Protein AF-A0AAQ4QC64-F1 (afdb_monomer_lite)

pLDDT: mean 80.93, std 17.11, range [37.59, 97.88]

Secondary structure (DSSP, 8-state):
------HHHHHHHHHHHHHHHHHHHHHH-GGGTS--GGGHHHHHHHHHHHHHHHHHHHHHHHHHHHHHHHHHHHHHHHHHHHHHHHTSPP--------------------

Organism: NCBI:txid481459

Structure (mmCIF, N/CA/C/O backbone):
data_AF-A0AAQ4QC64-F1
#
_entry.id   AF-A0AAQ4QC64-F1
#
loop_
_atom_site.group_PDB
_atom_site.id
_atom_site.type_symbol
_atom_site.label_atom_id
_atom_site.label_alt_id
_atom_site.label_comp_id
_atom_site.label_asym_id
_atom_site.label_entity_id
_atom_site.label_seq_id
_atom_site.pdbx_PDB_ins_code
_atom_site.Cartn_x
_atom_site.Cartn_y
_atom_site.Cartn_z
_atom_site.occupancy
_atom_site.B_iso_or_equiv
_atom_site.auth_seq_id
_atom_site.auth_comp_id
_atom_site.auth_asym_id
_atom_site.auth_atom_id
_atom_site.pdbx_PDB_model_num
ATOM 1 N N . MET A 1 1 ? 38.389 4.255 -48.378 1.00 46.25 1 MET A N 1
ATOM 2 C CA . MET A 1 1 ? 38.434 5.516 -47.607 1.00 46.25 1 MET A CA 1
ATOM 3 C C . MET A 1 1 ? 37.451 5.389 -46.452 1.00 46.25 1 MET A C 1
ATOM 5 O O . MET A 1 1 ? 36.273 5.202 -46.718 1.00 46.25 1 MET A O 1
ATOM 9 N N . ARG A 1 2 ? 37.916 5.362 -45.194 1.00 57.16 2 ARG A N 1
ATOM 10 C CA . ARG A 1 2 ? 37.017 5.324 -44.026 1.00 57.16 2 ARG A CA 1
ATOM 11 C C . ARG A 1 2 ? 36.397 6.715 -43.879 1.00 57.16 2 ARG A C 1
ATOM 13 O O . ARG A 1 2 ? 37.132 7.681 -43.712 1.00 57.16 2 ARG A O 1
ATOM 20 N N . GLY A 1 3 ? 35.081 6.810 -44.058 1.00 61.38 3 GLY A N 1
ATOM 21 C CA . GLY A 1 3 ? 34.356 8.077 -44.037 1.00 61.38 3 GLY A CA 1
ATOM 22 C C . GLY A 1 3 ? 34.419 8.716 -42.655 1.00 61.38 3 GLY A C 1
ATOM 23 O O . GLY A 1 3 ? 34.070 8.084 -41.662 1.00 61.38 3 GLY A O 1
ATOM 24 N N . VAL A 1 4 ? 34.881 9.962 -42.597 1.00 65.75 4 VAL A N 1
ATOM 25 C CA . VAL A 1 4 ? 34.783 10.788 -41.395 1.00 65.75 4 VAL A CA 1
ATOM 26 C C . VAL A 1 4 ? 33.359 11.333 -41.381 1.00 65.75 4 VAL A C 1
ATOM 28 O O . VAL A 1 4 ? 33.023 12.204 -42.181 1.00 65.75 4 VAL A O 1
ATOM 31 N N . ALA A 1 5 ? 32.487 10.761 -40.552 1.00 73.88 5 ALA A N 1
ATOM 32 C CA . ALA A 1 5 ? 31.151 11.316 -40.369 1.00 73.88 5 ALA A CA 1
ATOM 33 C C . ALA A 1 5 ? 31.276 12.681 -39.680 1.00 73.88 5 ALA A C 1
ATOM 35 O O . ALA A 1 5 ? 32.080 12.847 -38.759 1.00 73.88 5 ALA A O 1
ATOM 36 N N . ASN A 1 6 ? 30.509 13.671 -40.142 1.00 87.00 6 ASN A N 1
ATOM 37 C CA . ASN A 1 6 ? 30.490 14.966 -39.476 1.00 87.00 6 ASN A CA 1
ATOM 38 C C . ASN A 1 6 ? 29.920 14.794 -38.050 1.00 87.00 6 ASN A C 1
ATOM 40 O O . ASN A 1 6 ? 29.080 13.928 -37.792 1.00 87.00 6 ASN A O 1
ATOM 44 N N . LEU A 1 7 ? 30.406 15.602 -37.107 1.00 91.69 7 LEU A N 1
ATOM 45 C CA . LEU A 1 7 ? 29.997 15.503 -35.704 1.00 91.69 7 LEU A CA 1
ATOM 46 C C . LEU A 1 7 ? 28.478 15.670 -35.544 1.00 91.69 7 LEU A C 1
ATOM 48 O O . LEU A 1 7 ? 27.862 14.972 -34.747 1.00 91.69 7 LEU A O 1
ATOM 52 N N . THR A 1 8 ? 27.864 16.546 -36.340 1.00 91.62 8 THR A N 1
ATOM 53 C CA . THR A 1 8 ? 26.418 16.793 -36.322 1.00 91.62 8 THR A CA 1
ATOM 54 C C . THR A 1 8 ? 25.599 15.539 -36.631 1.00 91.62 8 THR A C 1
ATOM 56 O O . THR A 1 8 ? 24.633 15.278 -35.931 1.00 91.62 8 THR A O 1
ATOM 59 N N . LEU A 1 9 ? 25.991 14.733 -37.619 1.00 92.75 9 LEU A N 1
ATOM 60 C CA . LEU A 1 9 ? 25.305 13.498 -38.007 1.00 92.75 9 LEU A CA 1
ATOM 61 C C . LEU A 1 9 ? 25.481 12.413 -36.946 1.00 92.75 9 LEU A C 1
ATOM 63 O O . LEU A 1 9 ? 24.540 11.687 -36.651 1.00 92.75 9 LEU A O 1
ATOM 67 N N . ILE A 1 10 ? 26.667 12.322 -36.339 1.00 94.75 10 ILE A N 1
ATOM 68 C CA . ILE A 1 10 ? 26.900 11.400 -35.219 1.00 94.75 10 ILE A CA 1
ATOM 69 C C . ILE A 1 10 ? 25.982 11.765 -34.045 1.00 94.75 10 ILE A C 1
ATOM 71 O O . ILE A 1 10 ? 25.333 10.888 -33.478 1.00 94.75 10 ILE A O 1
ATOM 75 N N . LEU A 1 11 ? 25.900 13.054 -33.705 1.00 95.31 11 LEU A N 1
ATOM 76 C CA . LEU A 1 11 ? 25.040 13.543 -32.628 1.00 95.31 11 LEU A CA 1
ATOM 77 C C . LEU A 1 11 ? 23.551 13.357 -32.941 1.00 95.31 11 LEU A C 1
ATOM 79 O O . LEU A 1 11 ? 22.789 12.999 -32.046 1.00 95.31 11 LEU A O 1
ATOM 83 N N . ASP A 1 12 ? 23.138 13.568 -34.190 1.00 95.56 12 ASP A N 1
ATOM 84 C CA . ASP A 1 12 ? 21.744 13.403 -34.605 1.00 95.56 12 ASP A CA 1
ATOM 85 C C . ASP A 1 12 ? 21.322 11.927 -34.571 1.00 95.56 12 ASP A C 1
ATOM 87 O O . ASP A 1 12 ? 20.299 11.592 -33.977 1.00 95.56 12 ASP A O 1
ATOM 91 N N . ASN A 1 13 ? 22.166 11.020 -35.073 1.00 95.62 13 ASN A N 1
ATOM 92 C CA . ASN A 1 13 ? 21.938 9.578 -34.958 1.00 95.62 13 ASN A CA 1
ATOM 93 C C . ASN A 1 13 ? 21.834 9.142 -33.491 1.00 95.62 13 ASN A C 1
ATOM 95 O O . ASN A 1 13 ? 20.901 8.435 -33.121 1.00 95.62 13 ASN A O 1
ATOM 99 N N . TRP A 1 14 ? 22.740 9.618 -32.632 1.00 97.50 14 TRP A N 1
ATOM 100 C CA . TRP A 1 14 ? 22.709 9.281 -31.209 1.00 97.50 14 TRP A CA 1
ATOM 101 C C . TRP A 1 14 ? 21.443 9.795 -30.517 1.00 97.50 14 TRP A C 1
ATOM 103 O O . TRP A 1 14 ? 20.831 9.084 -29.719 1.00 97.50 14 TRP A O 1
ATOM 113 N N . ARG A 1 15 ? 20.995 11.006 -30.866 1.00 96.62 15 ARG A N 1
ATOM 114 C CA . ARG A 1 15 ? 19.717 11.551 -30.403 1.00 96.62 15 ARG A CA 1
ATOM 115 C C . ARG A 1 15 ? 18.553 10.647 -30.808 1.00 96.62 15 ARG A C 1
ATOM 117 O O . ARG A 1 15 ? 17.701 10.366 -29.966 1.00 96.62 15 ARG A O 1
ATOM 124 N N . PHE A 1 16 ? 18.487 10.227 -32.070 1.00 97.56 16 PHE A N 1
ATOM 125 C CA . PHE A 1 16 ? 17.414 9.354 -32.545 1.00 97.56 16 PHE A CA 1
ATOM 126 C C . PHE A 1 16 ? 17.425 8.001 -31.840 1.00 97.56 16 PHE A C 1
ATOM 128 O O . PHE A 1 16 ? 16.367 7.552 -31.401 1.00 97.56 16 PHE A O 1
ATOM 135 N N . ASP A 1 17 ? 18.600 7.403 -31.656 1.00 97.25 17 ASP A N 1
ATOM 136 C CA . ASP A 1 17 ? 18.741 6.128 -30.956 1.00 97.25 17 ASP A CA 1
ATOM 137 C C . ASP A 1 17 ? 18.288 6.231 -29.497 1.00 97.25 17 ASP A C 1
ATOM 139 O O . ASP A 1 17 ? 17.503 5.399 -29.040 1.00 97.25 17 ASP A O 1
ATOM 143 N N . ILE A 1 18 ? 18.703 7.275 -28.770 1.00 95.50 18 ILE A N 1
ATOM 144 C CA . ILE A 1 18 ? 18.280 7.486 -27.377 1.00 95.50 18 ILE A CA 1
ATOM 145 C C . ILE A 1 18 ? 16.771 7.700 -27.291 1.00 95.50 18 ILE A C 1
ATOM 147 O O . ILE A 1 18 ? 16.104 7.064 -26.476 1.00 95.50 18 ILE A O 1
ATOM 151 N N . LEU A 1 19 ? 16.216 8.593 -28.116 1.00 96.50 19 LEU A N 1
ATOM 152 C CA . LEU A 1 19 ? 14.783 8.891 -28.081 1.00 96.50 19 LEU A CA 1
ATOM 153 C C . LEU A 1 19 ? 13.949 7.676 -28.493 1.00 96.50 19 LEU A C 1
ATOM 155 O O . LEU A 1 19 ? 12.886 7.438 -27.919 1.00 96.50 19 LEU A O 1
ATOM 159 N N . GLY A 1 20 ? 14.438 6.886 -29.449 1.00 96.00 20 GLY A N 1
ATOM 160 C CA . GLY A 1 20 ? 13.831 5.623 -29.852 1.00 96.00 20 GLY A CA 1
ATOM 161 C C . GLY A 1 20 ? 13.829 4.602 -28.718 1.00 96.00 20 GLY A C 1
ATOM 162 O O . GLY A 1 20 ? 12.782 4.032 -28.415 1.00 96.00 20 GLY A O 1
ATOM 163 N N . GLN A 1 21 ? 14.966 4.422 -28.043 1.00 94.00 21 GLN A N 1
ATOM 164 C CA . GLN A 1 21 ? 15.091 3.514 -26.901 1.00 94.00 21 GLN A CA 1
ATOM 165 C C . GLN A 1 21 ? 14.218 3.949 -25.721 1.00 94.00 21 GLN A C 1
ATOM 167 O O . GLN A 1 21 ? 13.466 3.135 -25.189 1.00 94.00 21 GLN A O 1
ATOM 172 N N . MET A 1 22 ? 14.243 5.234 -25.350 1.00 91.75 22 MET A N 1
ATOM 173 C CA . MET A 1 22 ? 13.381 5.770 -24.293 1.00 91.75 22 MET A CA 1
ATOM 174 C C . MET A 1 22 ? 11.904 5.573 -24.625 1.00 91.75 22 MET A C 1
ATOM 176 O O . MET A 1 22 ? 11.142 5.110 -23.782 1.00 91.75 22 MET A O 1
ATOM 180 N N . ARG A 1 23 ? 11.489 5.861 -25.864 1.00 92.81 23 ARG A N 1
ATOM 181 C CA . ARG A 1 23 ? 10.111 5.612 -26.302 1.00 92.81 23 ARG A CA 1
ATOM 182 C C . ARG A 1 23 ? 9.756 4.128 -26.221 1.00 92.81 23 ARG A C 1
ATOM 184 O O . ARG A 1 23 ? 8.667 3.801 -25.761 1.00 92.81 23 ARG A O 1
ATOM 191 N N . GLY A 1 24 ? 10.658 3.248 -26.651 1.00 93.25 24 GLY A N 1
ATOM 192 C CA . GLY A 1 24 ? 10.477 1.801 -26.574 1.00 93.25 24 GLY A CA 1
ATOM 193 C C . GLY A 1 24 ? 10.260 1.322 -25.139 1.00 93.25 24 GLY A C 1
ATOM 194 O O . GLY A 1 24 ? 9.317 0.572 -24.895 1.00 93.25 24 GLY A O 1
ATOM 195 N N . LEU A 1 25 ? 11.064 1.818 -24.194 1.00 91.44 25 LEU A N 1
ATOM 196 C CA . LEU A 1 25 ? 10.912 1.534 -22.766 1.00 91.44 25 LEU A CA 1
ATOM 197 C C . LEU A 1 25 ? 9.587 2.078 -22.223 1.00 91.44 25 LEU A C 1
ATOM 199 O O . LEU A 1 25 ? 8.830 1.327 -21.628 1.00 91.44 25 LEU A O 1
ATOM 203 N N . LEU A 1 26 ? 9.226 3.334 -22.501 1.00 87.06 26 LEU A N 1
ATOM 204 C CA . LEU A 1 26 ? 7.945 3.896 -22.043 1.00 87.06 26 LEU A CA 1
ATOM 205 C C . LEU A 1 26 ? 6.719 3.159 -22.602 1.00 87.06 26 LEU A C 1
ATOM 207 O O . LEU A 1 26 ? 5.667 3.157 -21.971 1.00 87.06 26 LEU A O 1
ATOM 211 N N . GLN A 1 27 ? 6.811 2.580 -23.796 1.00 88.25 27 GLN A N 1
ATOM 212 C CA . GLN A 1 27 ? 5.678 1.891 -24.412 1.00 88.25 27 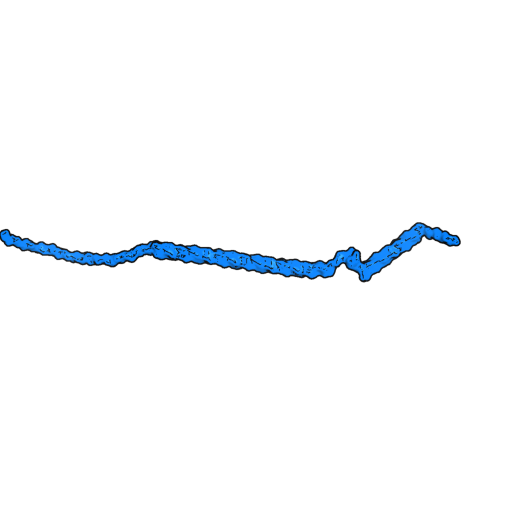GLN A CA 1
ATOM 213 C C . GLN A 1 27 ? 5.563 0.434 -23.965 1.00 88.25 27 GLN A C 1
ATOM 215 O O . GLN A 1 27 ? 4.450 -0.044 -23.760 1.00 88.25 27 GLN A O 1
ATOM 220 N N . ASN A 1 28 ? 6.689 -0.266 -23.814 1.00 88.94 28 ASN A N 1
ATOM 221 C CA . ASN A 1 28 ? 6.697 -1.720 -23.633 1.00 88.94 28 ASN A CA 1
ATOM 222 C C . ASN A 1 28 ? 7.144 -2.163 -22.234 1.00 88.94 28 ASN A C 1
ATOM 224 O O . ASN A 1 28 ? 6.753 -3.239 -21.799 1.00 88.94 28 ASN A O 1
ATOM 228 N N . ASP A 1 29 ? 7.930 -1.346 -21.531 1.00 85.00 29 ASP A N 1
ATOM 229 C CA . ASP A 1 29 ? 8.517 -1.668 -20.225 1.00 85.00 29 ASP A CA 1
ATOM 230 C C . ASP A 1 29 ? 8.549 -0.433 -19.307 1.00 85.00 29 ASP A C 1
ATOM 232 O O . ASP A 1 29 ? 9.571 -0.014 -18.759 1.00 85.00 29 ASP A O 1
ATOM 236 N N . HIS A 1 30 ? 7.395 0.223 -19.185 1.00 77.31 30 HIS A N 1
ATOM 237 C CA . HIS A 1 30 ? 7.267 1.477 -18.440 1.00 77.31 30 HIS A CA 1
ATOM 238 C C . HIS A 1 30 ? 7.548 1.312 -16.938 1.00 77.31 30 HIS A C 1
ATOM 240 O O . HIS A 1 30 ? 7.897 2.288 -16.276 1.00 77.31 30 HIS A O 1
ATOM 246 N N . GLN A 1 31 ? 7.443 0.087 -16.412 1.00 76.12 31 GLN A N 1
ATOM 247 C CA . GLN A 1 31 ? 7.737 -0.266 -15.018 1.00 76.12 31 GLN A CA 1
ATOM 248 C C . GLN A 1 31 ? 9.240 -0.214 -14.687 1.00 76.12 31 GLN A C 1
ATOM 250 O O . GLN A 1 31 ? 9.607 -0.108 -13.522 1.00 76.12 31 GLN A O 1
ATOM 255 N N . ALA A 1 32 ? 10.126 -0.255 -15.689 1.00 78.69 32 ALA A N 1
ATOM 256 C CA . ALA A 1 32 ? 11.566 -0.088 -15.485 1.00 78.69 32 ALA A CA 1
ATOM 257 C C . ALA A 1 32 ? 11.973 1.374 -15.208 1.00 78.69 32 ALA A C 1
ATOM 259 O O . ALA A 1 32 ? 13.072 1.633 -14.716 1.00 78.69 32 ALA A O 1
ATOM 260 N N . LEU A 1 33 ? 11.104 2.336 -15.544 1.00 76.38 33 LEU A N 1
ATOM 261 C CA . LEU A 1 33 ? 11.363 3.776 -15.418 1.00 76.38 33 LEU A CA 1
ATOM 262 C C . LEU A 1 33 ? 10.482 4.449 -14.369 1.00 76.38 33 LEU A C 1
ATOM 264 O O . LEU A 1 33 ? 10.918 5.379 -13.692 1.00 76.38 33 LEU A O 1
ATOM 268 N N . LEU A 1 34 ? 9.233 4.008 -14.264 1.00 73.19 34 LEU A N 1
ATOM 269 C CA . LEU A 1 34 ? 8.269 4.533 -13.316 1.00 73.19 34 LEU A CA 1
ATOM 270 C C . LEU A 1 34 ? 8.211 3.610 -12.094 1.00 73.19 34 LEU A C 1
ATOM 272 O O . LEU A 1 34 ? 8.248 2.393 -12.263 1.00 73.19 34 LEU A O 1
ATOM 276 N N . PRO A 1 35 ? 8.090 4.156 -10.870 1.00 71.88 35 PRO A N 1
ATOM 277 C CA . PRO A 1 35 ? 7.687 3.367 -9.713 1.00 71.88 35 PRO A CA 1
ATOM 278 C C . PRO A 1 35 ? 6.470 2.495 -10.036 1.00 71.88 35 PRO A C 1
ATOM 280 O O . PRO A 1 35 ? 5.624 2.894 -10.834 1.00 71.88 35 PRO A O 1
ATOM 283 N N . ASP A 1 36 ? 6.357 1.330 -9.399 1.00 72.19 36 ASP A N 1
ATOM 284 C CA . ASP A 1 36 ? 5.219 0.426 -9.591 1.00 72.19 36 ASP A CA 1
ATOM 285 C C . ASP A 1 36 ? 3.945 1.039 -8.981 1.00 72.19 36 ASP A C 1
ATOM 287 O O . ASP A 1 36 ? 3.529 0.734 -7.859 1.00 72.19 36 ASP A O 1
ATOM 291 N N . TYR A 1 37 ? 3.341 1.968 -9.725 1.00 63.47 37 TYR A N 1
ATOM 292 C CA . TYR A 1 37 ? 2.125 2.676 -9.341 1.00 63.47 37 TYR A CA 1
ATOM 293 C C . TYR A 1 37 ? 0.929 1.717 -9.249 1.00 63.47 37 TYR A C 1
ATOM 295 O O . TYR A 1 37 ? -0.048 2.044 -8.576 1.00 63.47 37 TYR A O 1
ATOM 303 N N . ALA A 1 38 ? 1.008 0.513 -9.837 1.00 66.19 38 ALA A N 1
ATOM 304 C CA . ALA A 1 38 ? -0.033 -0.502 -9.693 1.00 66.19 38 ALA A CA 1
ATOM 305 C C . ALA A 1 38 ? -0.142 -1.015 -8.245 1.00 66.19 38 ALA A C 1
ATOM 307 O O . ALA A 1 38 ? -1.209 -1.463 -7.831 1.00 66.19 38 ALA A O 1
ATOM 308 N N . ARG A 1 39 ? 0.918 -0.887 -7.434 1.00 67.81 39 ARG A N 1
ATOM 309 C CA . ARG A 1 39 ? 0.894 -1.234 -6.000 1.00 67.81 39 ARG A CA 1
ATOM 310 C C . ARG A 1 39 ? 0.291 -0.160 -5.104 1.00 67.81 39 ARG A C 1
ATOM 312 O O . ARG A 1 39 ? -0.010 -0.443 -3.947 1.00 67.81 39 ARG A O 1
ATOM 319 N N . ILE A 1 40 ? 0.119 1.063 -5.598 1.00 76.62 40 ILE A N 1
ATOM 320 C CA . ILE A 1 40 ? -0.364 2.175 -4.770 1.00 76.62 40 ILE A CA 1
ATOM 321 C C . ILE A 1 40 ? -1.855 2.035 -4.481 1.00 76.62 40 ILE A C 1
ATOM 323 O O . ILE A 1 40 ? -2.275 2.305 -3.361 1.00 76.62 40 ILE A O 1
ATOM 327 N N . GLN A 1 41 ? -2.649 1.572 -5.449 1.00 79.25 41 GLN A N 1
ATOM 328 C CA . GLN A 1 41 ? -4.087 1.388 -5.259 1.00 79.25 41 GLN A CA 1
ATOM 329 C C . GLN A 1 41 ? -4.432 0.372 -4.150 1.00 79.25 41 GLN A C 1
ATOM 331 O O . GLN A 1 41 ? -5.123 0.768 -3.213 1.00 79.25 41 GLN A O 1
ATOM 336 N N . PRO A 1 42 ? -3.923 -0.878 -4.157 1.00 84.12 42 PRO A N 1
ATOM 337 C CA . PRO A 1 42 ? -4.219 -1.826 -3.080 1.00 84.12 42 PRO A CA 1
ATOM 338 C C . PRO A 1 42 ? -3.679 -1.357 -1.722 1.00 84.12 42 PRO A C 1
ATOM 340 O O . PRO A 1 42 ? -4.276 -1.644 -0.689 1.00 84.12 42 PRO A O 1
ATOM 343 N N . LEU A 1 43 ? -2.578 -0.595 -1.700 1.00 82.12 43 LEU A N 1
ATOM 344 C CA . LEU A 1 43 ? -2.070 0.003 -0.465 1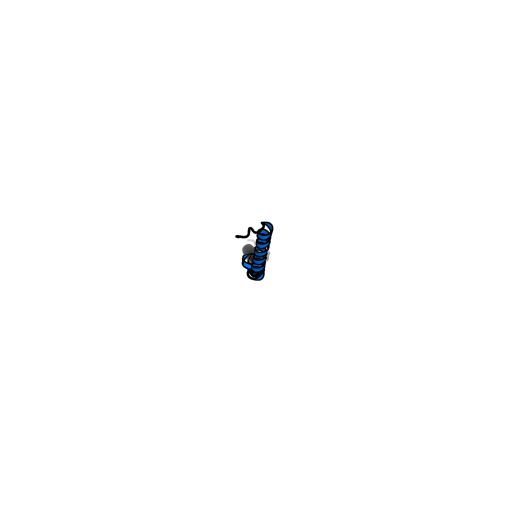.00 82.12 43 LEU A CA 1
ATOM 345 C C . LEU A 1 43 ? -2.992 1.116 0.058 1.00 82.12 43 LEU A C 1
ATOM 347 O O . LEU A 1 43 ? -3.198 1.223 1.263 1.00 82.12 43 LEU A O 1
ATOM 351 N N . SER A 1 44 ? -3.560 1.926 -0.837 1.00 86.88 44 SER A N 1
ATOM 352 C CA . SER A 1 44 ? -4.548 2.951 -0.493 1.00 86.88 44 SER A CA 1
ATOM 353 C C . SER A 1 44 ? -5.832 2.338 0.064 1.00 86.88 44 SER A C 1
ATOM 355 O O . SER A 1 44 ? -6.373 2.860 1.033 1.00 86.88 44 SER A O 1
ATOM 357 N N . GLU A 1 45 ? -6.308 1.240 -0.524 1.00 91.25 45 GLU A N 1
ATOM 358 C CA . GLU A 1 45 ? -7.479 0.498 -0.037 1.00 91.25 45 GLU A CA 1
ATOM 359 C C . GLU A 1 45 ? -7.208 -0.114 1.346 1.00 91.25 45 GLU A C 1
ATOM 361 O O . GLU A 1 45 ? -7.984 0.094 2.274 1.00 91.25 45 GLU A O 1
ATOM 366 N N . ALA A 1 46 ? -6.050 -0.757 1.535 1.00 92.75 46 ALA A N 1
ATOM 367 C CA . ALA A 1 46 ? -5.655 -1.299 2.836 1.00 92.75 46 ALA A CA 1
ATOM 368 C C . ALA A 1 46 ? -5.533 -0.214 3.927 1.00 92.75 46 ALA A C 1
ATOM 370 O O . ALA A 1 46 ? -5.858 -0.461 5.088 1.00 92.75 46 ALA A O 1
ATOM 371 N N . LEU A 1 47 ? -5.078 0.994 3.572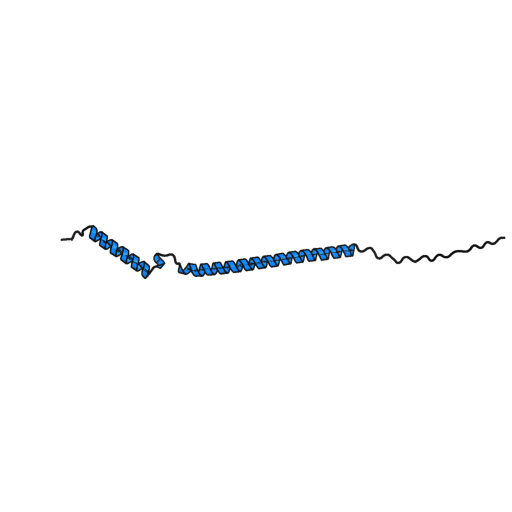 1.00 93.38 47 LEU A N 1
ATOM 372 C CA . LEU A 1 47 ? -5.038 2.138 4.490 1.00 93.38 47 LEU A CA 1
ATOM 373 C C . LEU A 1 47 ? -6.439 2.645 4.857 1.00 93.38 47 LEU A C 1
ATOM 375 O O . LEU A 1 47 ? -6.668 2.986 6.019 1.00 93.38 47 LEU A O 1
ATOM 379 N N . ASP A 1 48 ? -7.363 2.698 3.896 1.00 94.56 48 ASP A N 1
ATOM 380 C CA . ASP A 1 48 ? -8.756 3.091 4.136 1.00 94.56 48 ASP A CA 1
ATOM 381 C C . ASP A 1 48 ? -9.459 2.095 5.070 1.00 94.56 48 ASP A C 1
ATOM 383 O O . ASP A 1 48 ? -10.130 2.487 6.028 1.00 94.56 48 ASP A O 1
ATOM 387 N N . ASP A 1 49 ? -9.232 0.799 4.862 1.00 96.94 49 ASP A N 1
ATOM 388 C CA . ASP A 1 49 ? -9.779 -0.251 5.720 1.00 96.94 49 ASP A CA 1
ATOM 389 C C . ASP A 1 49 ? -9.180 -0.212 7.131 1.00 96.94 49 ASP A C 1
ATOM 391 O O . ASP A 1 49 ? -9.926 -0.240 8.113 1.00 96.94 49 ASP A O 1
ATOM 395 N N . LEU A 1 50 ? -7.864 -0.010 7.264 1.00 97.38 50 LEU A N 1
ATOM 396 C CA . LEU A 1 50 ? -7.224 0.180 8.569 1.00 97.38 50 LEU A CA 1
ATOM 397 C C . LEU A 1 50 ? -7.800 1.393 9.316 1.00 97.38 50 LEU A C 1
ATOM 399 O O . LEU A 1 50 ? -8.005 1.349 10.531 1.00 97.38 50 LEU A O 1
ATOM 403 N N . TYR A 1 51 ? -8.087 2.483 8.602 1.00 96.31 51 TYR A N 1
ATOM 404 C CA . TYR A 1 51 ? -8.708 3.666 9.191 1.00 96.31 51 TYR A CA 1
ATOM 405 C C . TYR A 1 51 ? -10.123 3.376 9.713 1.00 96.31 51 TYR A C 1
ATOM 407 O O . TYR A 1 51 ? -10.490 3.837 10.801 1.00 96.31 51 TYR A O 1
ATOM 415 N N . LYS A 1 52 ? -10.920 2.585 8.987 1.00 97.88 52 LYS A N 1
ATOM 416 C CA . LYS A 1 52 ? -12.247 2.145 9.452 1.00 97.88 52 LYS A CA 1
ATOM 417 C C . LYS A 1 52 ? -12.137 1.270 10.697 1.00 97.88 52 LYS A C 1
ATOM 419 O O . LYS A 1 52 ? -12.835 1.531 11.676 1.00 97.88 52 LYS A O 1
ATOM 424 N N . GLU A 1 53 ? -11.243 0.284 10.691 1.00 97.38 53 GLU A N 1
ATOM 425 C CA . GLU A 1 53 ? -11.022 -0.608 11.835 1.00 97.38 53 GLU A CA 1
ATOM 426 C C . GLU A 1 53 ? -10.554 0.158 13.074 1.00 97.38 53 GLU A C 1
ATOM 428 O O . GLU A 1 53 ? -11.061 -0.061 14.175 1.00 97.38 53 GLU A O 1
ATOM 433 N N . PHE A 1 54 ? -9.647 1.119 12.903 1.00 97.81 54 PHE A N 1
ATOM 434 C CA . PHE A 1 54 ? -9.191 1.976 13.992 1.00 97.81 54 PHE A CA 1
ATOM 435 C C . PHE A 1 54 ? -10.338 2.793 14.601 1.00 97.81 54 PHE A C 1
ATOM 437 O O . PHE A 1 54 ? -10.458 2.894 15.824 1.00 97.81 54 PHE A O 1
ATOM 444 N N . ASN A 1 55 ? -11.214 3.357 13.768 1.00 96.88 55 ASN A N 1
ATOM 445 C CA . ASN A 1 55 ? -12.375 4.092 14.262 1.00 96.88 55 ASN A CA 1
ATOM 446 C C . ASN A 1 55 ? -13.400 3.178 14.942 1.00 96.88 55 ASN A C 1
ATOM 448 O O . ASN A 1 55 ? -13.964 3.567 15.965 1.00 96.88 55 ASN A O 1
ATOM 452 N N . ALA A 1 56 ? -13.602 1.960 14.439 1.00 97.56 56 ALA A N 1
ATOM 453 C CA . ALA A 1 56 ? -14.437 0.961 15.101 1.00 97.56 56 ALA A CA 1
ATOM 454 C C . ALA A 1 56 ? -13.867 0.581 16.479 1.00 97.56 56 ALA A C 1
ATOM 456 O O . ALA A 1 56 ? -14.603 0.532 17.465 1.00 97.56 56 ALA A O 1
ATOM 457 N N . LEU A 1 57 ? -12.547 0.398 16.578 1.00 96.81 57 LEU A N 1
ATOM 458 C CA . LEU A 1 57 ? -11.865 0.142 17.845 1.00 96.81 57 LEU A CA 1
ATOM 459 C C . LEU A 1 57 ? -12.025 1.313 18.821 1.00 96.81 57 LEU A C 1
ATOM 461 O O . LEU A 1 57 ? -12.297 1.106 20.003 1.00 96.81 57 LEU A O 1
ATOM 465 N N . LYS A 1 58 ? -11.896 2.548 18.328 1.00 96.88 58 LYS A N 1
ATOM 466 C CA . LYS A 1 58 ? -12.110 3.760 19.124 1.00 96.88 58 LYS A CA 1
ATOM 467 C C . LYS A 1 58 ? -13.538 3.839 19.666 1.00 96.88 58 LYS A C 1
ATOM 469 O O . LYS A 1 58 ? -13.710 4.161 20.839 1.00 96.88 58 LYS A O 1
ATOM 474 N N . ALA A 1 59 ? -14.542 3.538 18.842 1.00 97.31 59 ALA A N 1
ATOM 475 C CA . ALA A 1 59 ? -15.934 3.490 19.281 1.00 97.31 59 ALA A CA 1
ATOM 476 C C . ALA A 1 59 ? -16.126 2.428 20.374 1.00 97.31 59 ALA A C 1
ATOM 478 O O . ALA A 1 59 ? -16.658 2.730 21.436 1.00 97.31 59 ALA A O 1
ATOM 479 N N . HIS A 1 60 ? -15.578 1.228 20.172 1.00 96.62 60 HIS A N 1
ATOM 480 C CA . HIS A 1 60 ? -15.682 0.145 21.146 1.00 96.62 60 HIS A CA 1
ATOM 481 C C . HIS A 1 60 ? -15.000 0.474 22.485 1.00 96.62 60 HIS A C 1
ATOM 483 O O . HIS A 1 60 ? -15.517 0.121 23.543 1.00 96.62 60 HIS A O 1
ATOM 489 N N . LEU A 1 61 ? -13.868 1.186 22.466 1.00 96.38 61 LEU A N 1
ATOM 490 C CA . LEU A 1 61 ? -13.235 1.714 23.681 1.00 96.38 61 LEU A CA 1
ATOM 491 C C . LEU A 1 61 ? -14.104 2.765 24.381 1.00 96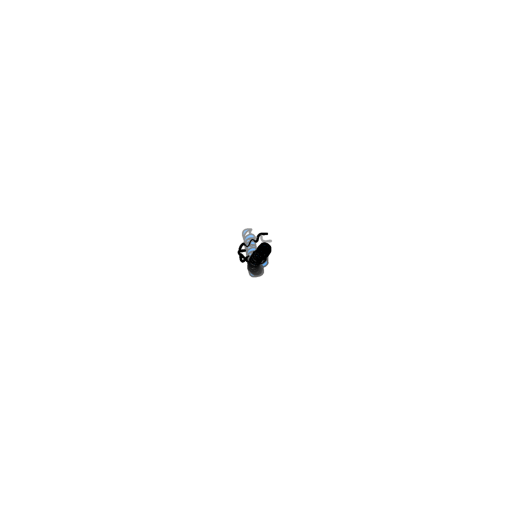.38 61 LEU A C 1
ATOM 493 O O . LEU A 1 61 ? -14.158 2.782 25.612 1.00 96.38 61 LEU A O 1
ATOM 497 N N . GLY A 1 62 ? -14.783 3.621 23.615 1.00 96.12 62 GLY A N 1
ATOM 498 C CA . GLY A 1 62 ? -15.768 4.567 24.139 1.00 96.12 62 GLY A CA 1
ATOM 499 C C . GLY A 1 62 ? -16.895 3.850 24.878 1.00 96.12 62 GLY A C 1
ATOM 500 O O . GLY A 1 62 ? -17.102 4.099 26.065 1.00 96.12 62 GLY A O 1
ATOM 501 N N . ASP A 1 63 ? -17.526 2.878 24.218 1.00 96.00 63 ASP A N 1
ATOM 502 C CA . ASP A 1 63 ? -18.599 2.063 24.795 1.00 96.00 63 ASP A CA 1
ATOM 503 C C . ASP A 1 63 ? -18.135 1.312 26.049 1.00 96.00 63 ASP A C 1
ATOM 505 O O . ASP A 1 63 ? -18.873 1.177 27.026 1.00 96.00 63 ASP A O 1
ATOM 509 N N . LEU A 1 64 ? -16.906 0.785 26.036 1.00 96.06 64 LEU A N 1
ATOM 510 C CA . LEU A 1 64 ? -16.359 0.060 27.177 1.00 96.06 64 LEU A CA 1
ATOM 511 C C . LEU A 1 64 ? -16.114 0.997 28.365 1.00 96.06 64 LEU A C 1
ATOM 513 O O . LEU A 1 64 ? -16.412 0.630 29.499 1.00 96.06 64 LEU A O 1
ATOM 517 N N . THR A 1 65 ? -15.626 2.211 28.106 1.00 94.00 65 THR A N 1
ATOM 518 C CA . THR A 1 65 ? -15.422 3.243 29.134 1.00 94.00 65 THR A CA 1
ATOM 519 C C . THR A 1 65 ? -16.752 3.642 29.770 1.00 94.00 65 THR A C 1
ATOM 521 O O . THR A 1 65 ? -16.854 3.675 30.993 1.00 94.00 65 THR A O 1
ATOM 524 N N . GLU A 1 66 ? -17.794 3.856 28.964 1.00 96.19 66 GLU A N 1
ATOM 525 C CA . GLU A 1 66 ? -19.135 4.184 29.462 1.00 96.19 66 GLU A CA 1
ATOM 526 C C . GLU A 1 66 ? -19.709 3.058 30.337 1.00 96.19 66 GLU A C 1
ATOM 528 O O . GLU A 1 66 ? -20.228 3.310 31.427 1.00 96.19 66 GLU A O 1
ATOM 533 N N . LYS A 1 67 ? -19.536 1.796 29.917 1.00 95.44 67 LYS A N 1
ATOM 534 C CA . LYS A 1 67 ? -19.926 0.627 30.721 1.00 95.44 67 LYS A CA 1
ATOM 535 C C . LYS A 1 67 ? -19.184 0.572 32.055 1.00 95.44 67 LYS A C 1
ATOM 537 O O . LYS A 1 67 ? -19.811 0.276 33.069 1.00 95.44 67 LYS A O 1
ATOM 542 N N . PHE A 1 68 ? -17.881 0.857 32.077 1.00 95.88 68 PHE A N 1
ATOM 543 C CA . PHE A 1 68 ? -17.118 0.902 33.326 1.00 95.88 68 PHE A CA 1
ATOM 544 C C . PHE A 1 68 ? -17.622 2.007 34.259 1.00 95.88 68 PHE A C 1
ATOM 546 O O . PHE A 1 68 ? -17.862 1.725 35.430 1.00 95.88 68 PHE A O 1
ATOM 553 N N . SER A 1 69 ? -17.891 3.212 33.750 1.00 94.50 69 SER A N 1
ATOM 554 C CA . SER A 1 69 ? -18.454 4.304 34.559 1.00 94.50 69 SER A CA 1
ATOM 555 C C . SER A 1 69 ? -19.840 3.977 35.126 1.00 94.50 69 SER A C 1
ATOM 557 O O . SER A 1 69 ? -20.134 4.291 36.281 1.00 94.50 69 SER A O 1
ATOM 559 N N . ALA A 1 70 ? -20.694 3.299 34.354 1.00 93.75 70 ALA A N 1
ATOM 560 C CA . ALA A 1 70 ? -21.992 2.838 34.843 1.00 93.75 70 ALA A CA 1
ATOM 561 C C . ALA A 1 70 ? -21.845 1.786 35.959 1.00 93.75 70 ALA A C 1
ATOM 563 O O . ALA A 1 70 ? -22.558 1.839 36.961 1.00 93.75 70 ALA A O 1
ATOM 564 N N . ILE A 1 71 ? -20.894 0.854 35.817 1.00 95.50 71 ILE A N 1
ATOM 565 C CA . ILE A 1 71 ? -20.596 -0.159 36.840 1.00 95.50 71 ILE A CA 1
ATOM 566 C C . ILE A 1 71 ? -20.047 0.488 38.118 1.00 95.50 71 ILE A C 1
ATOM 568 O O . ILE A 1 71 ? -20.469 0.109 39.209 1.00 95.50 71 ILE A O 1
ATOM 572 N N . GLU A 1 72 ? -19.139 1.460 38.007 1.00 93.88 72 GLU A N 1
ATOM 573 C CA . GLU A 1 72 ? -18.622 2.211 39.160 1.00 93.88 72 GLU A CA 1
ATOM 574 C C . GLU A 1 72 ? -19.757 2.902 39.922 1.00 93.88 72 GLU A C 1
ATOM 576 O O . GLU A 1 72 ? -19.877 2.730 41.135 1.00 93.88 72 GLU A O 1
ATOM 581 N N . THR A 1 73 ? -20.657 3.573 39.198 1.00 93.56 73 THR A N 1
ATOM 582 C CA . THR A 1 73 ? -21.832 4.234 39.785 1.00 93.56 73 THR A CA 1
ATOM 583 C C . THR A 1 73 ? -22.742 3.237 40.507 1.00 93.56 73 THR A C 1
ATOM 585 O O . THR A 1 73 ? -23.134 3.467 41.649 1.00 93.56 73 THR A O 1
ATOM 588 N N . PHE A 1 74 ? -23.026 2.085 39.889 1.00 94.12 74 PHE A N 1
ATOM 589 C CA . PHE A 1 74 ? -23.836 1.034 40.510 1.00 94.12 74 PHE A CA 1
ATOM 590 C C . PHE A 1 74 ? -23.196 0.486 41.795 1.00 94.12 74 PHE A C 1
ATOM 592 O O . PHE A 1 74 ? -23.880 0.243 42.789 1.00 94.12 74 PHE A O 1
ATOM 599 N N . ILE A 1 75 ? -21.875 0.291 41.803 1.00 94.25 75 ILE A N 1
ATOM 600 C CA . ILE A 1 75 ? -21.153 -0.167 42.996 1.00 94.25 75 ILE A CA 1
ATOM 601 C C . ILE A 1 75 ? -21.261 0.864 44.124 1.00 94.25 75 ILE A C 1
ATOM 603 O O . ILE A 1 75 ? -21.434 0.475 45.285 1.00 94.25 75 ILE A O 1
ATOM 607 N N . ASP A 1 76 ? -21.163 2.151 43.805 1.00 93.38 76 ASP A N 1
ATOM 608 C CA . ASP A 1 76 ? -21.290 3.224 44.787 1.00 93.38 76 ASP A CA 1
ATOM 609 C C . ASP A 1 76 ? -22.713 3.319 45.354 1.00 93.38 76 ASP A C 1
ATOM 611 O O . ASP A 1 76 ? -22.867 3.427 46.573 1.00 93.38 76 ASP A O 1
ATOM 615 N N . GLU A 1 77 ? -23.748 3.162 44.523 1.00 91.38 77 GLU A N 1
ATOM 616 C CA . GLU A 1 77 ? -25.147 3.079 44.970 1.00 91.38 77 GLU A CA 1
ATOM 617 C C . GLU A 1 77 ? -25.377 1.889 45.913 1.00 91.38 77 GLU A C 1
ATOM 619 O O . GLU A 1 77 ? -25.889 2.063 47.020 1.00 91.38 77 GLU A O 1
ATOM 624 N N . VAL A 1 78 ? -24.917 0.685 45.548 1.00 91.94 78 VAL A N 1
ATOM 625 C CA . VAL A 1 78 ? -25.064 -0.512 46.400 1.00 91.94 78 VAL A CA 1
ATOM 626 C C . VAL A 1 78 ? -24.319 -0.354 47.730 1.00 91.94 78 VAL A C 1
ATOM 628 O O . VAL A 1 78 ? -24.797 -0.797 48.781 1.00 91.94 78 VAL A O 1
ATOM 631 N N . LYS A 1 79 ? -23.137 0.276 47.724 1.00 90.75 79 LYS A N 1
ATOM 632 C CA . LYS A 1 79 ? -22.406 0.589 48.961 1.00 90.75 79 LYS A CA 1
ATOM 633 C C . LYS A 1 79 ? -23.157 1.607 49.816 1.00 90.75 79 LYS A C 1
ATOM 635 O O . LYS A 1 79 ? -23.215 1.418 51.033 1.00 90.75 79 LYS A O 1
ATOM 640 N N . ALA A 1 80 ? -23.723 2.647 49.208 1.00 88.81 80 ALA A N 1
ATOM 641 C CA . ALA A 1 80 ? -24.513 3.655 49.903 1.00 88.81 80 ALA A CA 1
ATOM 642 C C . ALA A 1 80 ? -25.764 3.038 50.545 1.00 88.81 80 ALA A C 1
ATOM 644 O O . ALA A 1 80 ? -25.995 3.250 51.735 1.00 88.81 80 ALA A O 1
ATOM 645 N N . ASP A 1 81 ? -26.502 2.189 49.823 1.00 86.81 81 ASP A N 1
ATOM 646 C CA . ASP A 1 81 ? -27.659 1.459 50.356 1.00 86.81 81 ASP A CA 1
ATOM 647 C C . ASP A 1 81 ? -27.277 0.552 51.527 1.00 86.81 81 ASP A C 1
ATOM 649 O O . ASP A 1 81 ? -27.957 0.520 52.556 1.00 86.81 81 ASP A O 1
ATOM 653 N N . ARG A 1 82 ? -26.145 -0.155 51.425 1.00 85.38 82 ARG A N 1
ATOM 654 C CA . ARG A 1 82 ? -25.643 -0.992 52.521 1.00 85.38 82 ARG A CA 1
ATOM 655 C C . ARG A 1 82 ? -25.256 -0.168 53.751 1.00 85.38 82 ARG A C 1
ATOM 657 O O . ARG A 1 82 ? -25.497 -0.612 54.873 1.00 85.38 82 ARG A O 1
ATOM 664 N N . ALA A 1 83 ? -24.667 1.011 53.560 1.00 82.75 83 ALA A N 1
ATOM 665 C CA . ALA A 1 83 ? -24.355 1.930 54.651 1.00 82.75 83 ALA A CA 1
ATOM 666 C C . ALA A 1 83 ? -25.632 2.491 55.301 1.00 82.75 83 ALA A C 1
ATOM 668 O O . ALA A 1 83 ? -25.719 2.534 56.527 1.00 82.75 83 ALA A O 1
ATOM 669 N N . ASN A 1 84 ? -26.645 2.830 54.501 1.00 78.19 84 ASN A N 1
ATOM 670 C CA . ASN A 1 84 ? -27.944 3.302 54.982 1.00 78.19 84 ASN A CA 1
ATOM 671 C C . ASN A 1 84 ? -28.695 2.213 55.766 1.00 78.19 84 ASN A C 1
ATOM 673 O O . ASN A 1 84 ? -29.238 2.475 56.837 1.00 78.19 84 ASN A O 1
ATOM 677 N N . ALA A 1 85 ? -28.662 0.966 55.289 1.00 74.75 85 ALA A N 1
ATOM 678 C CA . ALA A 1 85 ? -29.229 -0.182 55.995 1.00 74.75 85 ALA A CA 1
ATOM 679 C C . ALA A 1 85 ? -28.510 -0.468 57.327 1.00 74.75 85 ALA A C 1
ATOM 681 O O . ALA A 1 85 ? -29.143 -0.886 58.294 1.00 74.75 85 ALA A O 1
ATOM 682 N N . ALA A 1 86 ? -27.200 -0.210 57.401 1.00 71.69 86 ALA A N 1
ATOM 683 C CA . ALA A 1 86 ? -26.421 -0.319 58.635 1.00 71.69 86 ALA A CA 1
ATOM 684 C C . ALA A 1 86 ? -26.636 0.861 59.607 1.00 71.69 86 ALA A C 1
ATOM 686 O O . ALA A 1 86 ? -26.354 0.723 60.796 1.00 71.69 86 ALA A O 1
ATOM 687 N N . GLN A 1 87 ? -27.141 2.002 59.124 1.00 65.94 87 GLN A N 1
ATOM 688 C CA . GLN A 1 87 ? -27.508 3.174 59.931 1.00 65.94 87 GLN A CA 1
ATOM 689 C C . GLN A 1 87 ? -28.982 3.184 60.364 1.00 65.94 87 GLN A C 1
ATOM 691 O O . GLN A 1 87 ? -29.398 4.097 61.081 1.00 65.94 87 GLN A O 1
ATOM 696 N N . ALA A 1 88 ? -29.773 2.174 59.981 1.00 61.72 88 ALA A N 1
ATOM 697 C CA . ALA A 1 88 ? -31.139 2.031 60.463 1.00 61.72 88 ALA A CA 1
ATOM 698 C C . ALA A 1 88 ? -31.142 1.961 62.007 1.00 61.72 88 ALA A C 1
ATOM 700 O O . ALA A 1 88 ? -30.421 1.140 62.585 1.00 61.72 88 ALA A O 1
ATOM 701 N N . PRO A 1 89 ? -31.918 2.820 62.699 1.00 66.56 89 PRO A N 1
ATOM 702 C CA . PRO A 1 89 ? -31.946 2.827 64.154 1.00 66.56 89 PRO A CA 1
ATOM 703 C C . PRO A 1 89 ? -32.403 1.455 64.670 1.00 66.56 89 PRO A C 1
ATOM 705 O O . PRO A 1 89 ? -33.262 0.823 64.045 1.00 66.56 89 PRO A O 1
ATOM 708 N N . PRO A 1 90 ? -31.851 0.971 65.798 1.00 67.56 90 PRO A N 1
ATOM 709 C CA . PRO A 1 90 ? -32.253 -0.312 66.356 1.00 67.56 90 PRO A CA 1
ATOM 710 C C . PRO A 1 90 ? -33.771 -0.324 66.593 1.00 67.56 90 PRO A C 1
ATOM 712 O O . PRO A 1 90 ? -3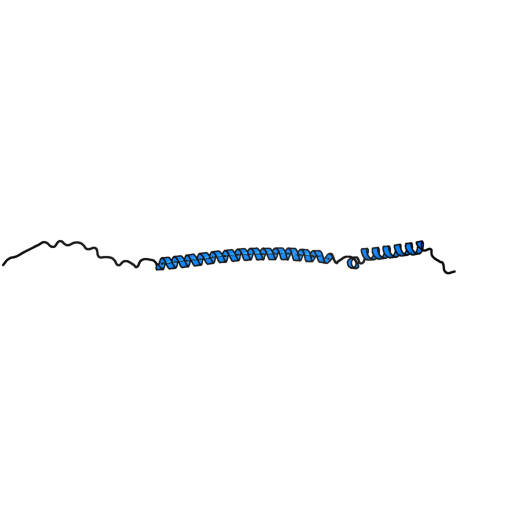4.330 0.712 66.976 1.00 67.56 90 PRO A O 1
ATOM 715 N N . PRO A 1 91 ? -34.456 -1.465 66.380 1.00 65.12 91 PRO A N 1
ATOM 716 C CA . PRO A 1 91 ? -35.887 -1.559 66.621 1.00 65.12 91 PRO A CA 1
ATOM 717 C C . PRO A 1 91 ? -36.158 -1.195 68.080 1.00 65.12 91 PRO A C 1
ATOM 719 O O . PRO A 1 91 ? -35.700 -1.867 69.005 1.00 65.12 91 PRO A O 1
ATOM 722 N N . VAL A 1 92 ? -36.867 -0.085 68.280 1.00 66.81 92 VAL A N 1
ATOM 723 C CA . VAL A 1 92 ? -37.219 0.406 69.610 1.00 66.81 92 VAL A CA 1
ATOM 724 C C . VAL A 1 92 ? -38.181 -0.615 70.232 1.00 66.81 92 VAL A C 1
ATOM 726 O O . VAL A 1 92 ? -39.220 -0.895 69.625 1.00 66.81 92 VAL A O 1
ATOM 729 N N . PRO A 1 93 ? -37.876 -1.210 71.400 1.00 66.06 93 PRO A N 1
ATOM 730 C CA . PRO A 1 93 ? -38.802 -2.134 72.043 1.00 66.06 93 PRO A CA 1
ATOM 731 C C . PRO A 1 93 ? -40.112 -1.402 72.392 1.00 66.06 93 PRO A C 1
ATOM 733 O O . PRO A 1 93 ? -40.071 -0.229 72.776 1.00 66.06 93 PRO A O 1
ATOM 736 N N . PRO A 1 94 ? -41.283 -2.056 72.268 1.00 62.50 94 PRO A N 1
ATOM 737 C CA . PRO A 1 94 ? -42.562 -1.412 72.538 1.00 62.50 94 PRO A CA 1
ATOM 738 C C . PRO A 1 94 ? -42.647 -1.021 74.019 1.00 62.50 94 PRO A C 1
ATOM 740 O O . PRO A 1 94 ? -42.682 -1.871 74.907 1.00 62.50 94 PRO A O 1
ATOM 743 N N . VAL A 1 95 ? -42.670 0.286 74.288 1.00 64.88 95 VAL A N 1
ATOM 744 C CA . VAL A 1 95 ? -42.807 0.842 75.640 1.00 64.88 95 VAL A CA 1
ATOM 745 C C . VAL A 1 95 ? -44.232 0.568 76.149 1.00 64.88 95 VAL A C 1
ATOM 747 O O . VAL A 1 95 ? -45.194 0.981 75.493 1.00 64.88 95 VAL A O 1
ATOM 750 N N . PRO A 1 96 ? -44.422 -0.085 77.314 1.00 56.31 96 PRO A N 1
ATOM 751 C CA . PRO A 1 96 ? -45.749 -0.279 77.879 1.00 56.31 96 PRO A CA 1
ATOM 752 C C . PRO A 1 96 ? -46.314 1.067 78.335 1.00 56.31 96 PRO A C 1
ATOM 754 O O . PRO A 1 96 ? -45.747 1.760 79.181 1.00 56.31 96 PRO A O 1
ATOM 757 N N . ARG A 1 97 ? -47.462 1.432 77.767 1.00 52.97 97 ARG A N 1
ATOM 758 C CA . ARG A 1 97 ? -48.231 2.633 78.101 1.00 52.97 97 ARG A CA 1
ATOM 759 C C . ARG A 1 97 ? -48.652 2.558 79.575 1.00 52.97 97 ARG A C 1
ATOM 761 O O . ARG A 1 97 ? -49.539 1.785 79.921 1.00 52.97 97 ARG A O 1
ATOM 768 N N . GLN A 1 98 ? -48.017 3.342 80.450 1.00 57.16 98 GLN A N 1
ATOM 769 C CA . GLN A 1 98 ? -48.425 3.450 81.852 1.00 57.16 98 GLN A CA 1
ATOM 770 C C . GLN A 1 98 ? -49.808 4.108 81.943 1.00 57.16 98 GLN A C 1
ATOM 772 O O . GLN A 1 98 ? -49.953 5.328 81.913 1.00 57.16 98 GLN A O 1
ATOM 777 N N . THR A 1 99 ? -50.851 3.291 82.064 1.00 48.22 99 THR A N 1
ATOM 778 C CA . THR A 1 99 ? -52.167 3.732 82.526 1.00 48.22 99 THR A CA 1
ATOM 779 C C . THR A 1 99 ? -52.101 3.997 84.024 1.00 48.22 99 THR A C 1
ATOM 781 O O . THR A 1 99 ? -51.968 3.074 84.829 1.00 48.22 99 THR A O 1
ATOM 784 N N . GLY A 1 100 ? -52.186 5.277 84.386 1.00 56.31 100 GLY A N 1
ATOM 785 C CA . GLY A 1 100 ? -52.256 5.734 85.764 1.00 56.31 100 GLY A CA 1
ATOM 786 C C . GLY A 1 100 ? -53.382 5.054 86.541 1.00 56.31 100 GLY A C 1
ATOM 787 O O . GLY A 1 100 ? -54.523 4.975 86.087 1.00 56.31 100 GLY A O 1
ATOM 788 N N . ARG A 1 101 ? -53.065 4.600 87.755 1.00 52.09 101 ARG A N 1
ATOM 789 C CA . ARG A 1 101 ? -54.055 4.131 88.722 1.00 52.09 101 ARG A CA 1
ATOM 790 C C . ARG A 1 101 ? -53.902 4.948 90.000 1.00 52.09 101 ARG A C 1
ATOM 792 O O . ARG A 1 101 ? -53.002 4.727 90.801 1.00 52.09 101 ARG A O 1
ATOM 799 N N . ARG A 1 102 ? -54.796 5.932 90.147 1.00 55.53 102 ARG A N 1
ATOM 800 C CA . ARG A 1 102 ? -55.075 6.651 91.397 1.00 55.53 102 ARG A CA 1
ATOM 801 C C . ARG A 1 102 ? -55.266 5.635 92.528 1.00 55.53 102 ARG A C 1
ATOM 803 O O . ARG A 1 102 ? -56.201 4.840 92.470 1.00 55.53 102 ARG A O 1
ATOM 810 N N . LEU A 1 103 ? -54.430 5.693 93.562 1.00 54.19 103 LEU A N 1
ATOM 811 C CA . LEU A 1 103 ? -54.676 4.999 94.824 1.00 54.19 103 LEU A CA 1
ATOM 812 C C . LEU A 1 103 ? -55.309 5.979 95.809 1.00 54.19 103 LEU A C 1
ATOM 814 O O . LEU A 1 103 ? -54.723 6.986 96.204 1.00 54.19 103 LEU A O 1
ATOM 818 N N . ILE A 1 104 ? -56.562 5.686 96.138 1.00 53.94 104 ILE A N 1
ATOM 819 C CA . ILE A 1 104 ? -57.396 6.442 97.059 1.00 53.94 104 ILE A CA 1
ATOM 820 C C . ILE A 1 104 ? -57.088 5.949 98.477 1.00 53.94 104 ILE A C 1
ATOM 822 O O . ILE A 1 104 ? -57.178 4.765 98.786 1.00 53.94 104 ILE A O 1
ATOM 826 N N . LYS A 1 105 ? -56.720 6.913 99.315 1.00 49.00 105 LYS A N 1
ATOM 827 C CA . LYS A 1 105 ? -56.536 6.907 100.772 1.00 49.00 105 LYS A CA 1
ATOM 828 C C . LYS A 1 105 ? -57.583 6.086 101.541 1.00 49.00 105 LYS A C 1
ATOM 830 O O . LYS A 1 105 ? -58.770 6.351 101.373 1.00 49.00 105 LYS A O 1
ATOM 835 N N . LYS A 1 106 ? -57.153 5.259 102.507 1.00 43.62 106 LYS A N 1
ATOM 836 C CA . LYS A 1 106 ? -57.911 4.967 103.746 1.00 43.62 106 LYS A CA 1
ATOM 837 C C . LYS A 1 106 ? -56.976 4.724 104.947 1.00 43.62 106 LYS A C 1
ATOM 839 O O . LYS A 1 106 ? -56.082 3.892 104.879 1.00 43.62 106 LYS A O 1
ATOM 844 N N . LYS A 1 107 ? -57.215 5.487 106.026 1.00 41.31 107 LYS A N 1
ATOM 845 C CA . LYS A 1 107 ? -56.785 5.226 107.420 1.00 41.31 107 LYS A CA 1
ATOM 846 C C . LYS A 1 107 ? -57.594 4.042 107.988 1.00 41.31 107 LYS A C 1
ATOM 848 O O . LYS A 1 107 ? -58.717 3.839 107.521 1.00 41.31 107 LYS A O 1
ATOM 853 N N . PRO A 1 108 ? -57.097 3.348 109.026 1.00 45.00 108 PRO A N 1
ATOM 854 C CA . PRO A 1 108 ? -57.782 3.478 110.318 1.00 45.00 108 PRO A CA 1
ATOM 855 C C . PRO A 1 108 ? -56.863 3.484 111.555 1.00 45.00 108 PRO A C 1
ATOM 857 O O . PRO A 1 108 ? -55.719 3.046 111.533 1.00 45.00 108 PRO A O 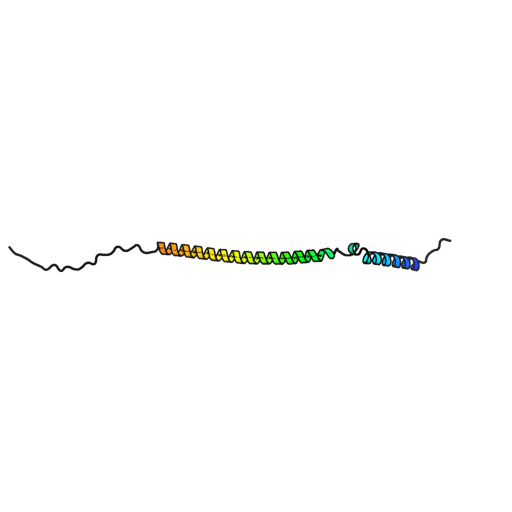1
ATOM 860 N N . THR A 1 109 ? -57.440 4.037 112.617 1.00 42.88 109 THR A N 1
ATOM 861 C CA . THR A 1 109 ? -57.072 4.044 114.038 1.00 42.88 109 THR A CA 1
ATOM 862 C C . THR A 1 109 ? -57.148 2.661 114.688 1.00 42.88 109 THR A C 1
ATOM 864 O O . THR A 1 109 ? -58.124 1.950 114.453 1.00 42.88 109 THR A O 1
ATOM 867 N N . SER A 1 110 ? -56.227 2.372 115.610 1.00 37.59 110 SER A N 1
ATOM 868 C CA . SER A 1 110 ? -56.560 2.102 117.015 1.00 37.59 110 SER A CA 1
ATOM 869 C C . SER A 1 110 ? -55.365 2.406 117.909 1.00 37.59 110 SER A C 1
ATOM 871 O O . SER A 1 110 ? -54.232 2.399 117.381 1.00 37.59 110 SER A O 1
#

Radius of gyration: 51.48 Å; chains: 1; bounding box: 96×19×165 Å

Sequence (110 aa):
MRGVANLTLILDNWRFDILGQMRGLLQNDHQALLPDYARIQPLSEALDDLYKEFNALKAHLGDLTEKFSAIETFIDEVKADRANAAQAPPPVPPVPRQTGRRLIKKKPTS

Foldseek 3Di:
DPDDDDPVVVVVVVVCVVVVVVVVCVVPPVCVPDPPCVVVVVVVVVVVVVVVVVVVVVVVVVVVVVVVVVVVVVVVVVVVVVVVVVVPPDPDPDDPDDDDDDDDDDDDDD